Protein AF-A0A1I9YUJ2-F1 (afdb_monomer_lite)

InterPro domains:
  IPR005594 Trimeric autotransporter adhesin YadA-like, C-terminal membrane anchor domain [PF03895] (22-82)
  IPR045584 Pilin-like [SSF54523] (2-82)

Structure (mmCIF, N/CA/C/O backbone):
data_AF-A0A1I9YUJ2-F1
#
_entry.id   AF-A0A1I9YUJ2-F1
#
loop_
_atom_site.group_PDB
_atom_site.id
_atom_site.type_symbol
_atom_site.label_atom_id
_atom_site.label_alt_id
_atom_site.label_comp_id
_atom_site.label_asym_id
_atom_site.label_entity_id
_atom_site.label_seq_id
_atom_site.pdbx_PDB_ins_code
_atom_site.Cartn_x
_atom_site.Cartn_y
_atom_site.Cartn_z
_atom_site.occupancy
_atom_site.B_iso_or_equiv
_atom_site.auth_seq_id
_atom_site.auth_comp_id
_atom_site.auth_asym_id
_atom_site.auth_atom_id
_atom_site.pdbx_PDB_model_num
ATOM 1 N N . MET A 1 1 ? 6.351 6.796 -28.236 1.00 64.38 1 MET A N 1
ATOM 2 C CA . MET A 1 1 ? 5.372 5.725 -27.927 1.00 64.38 1 MET A CA 1
ATOM 3 C C . MET A 1 1 ? 5.872 4.704 -26.894 1.00 64.38 1 MET A C 1
ATOM 5 O O . MET A 1 1 ? 5.254 4.603 -25.844 1.00 64.38 1 MET A O 1
ATOM 9 N N . GLN A 1 2 ? 6.983 3.975 -27.111 1.00 77.75 2 GLN A N 1
ATOM 10 C CA . GLN A 1 2 ? 7.413 2.904 -26.179 1.00 77.75 2 GLN A CA 1
ATOM 11 C C . GLN A 1 2 ? 7.653 3.357 -24.727 1.00 77.75 2 GLN A C 1
ATOM 13 O O . GLN A 1 2 ? 7.280 2.634 -23.809 1.00 77.75 2 GLN A O 1
ATOM 18 N N . LYS A 1 3 ? 8.237 4.544 -24.512 1.00 79.94 3 LYS A N 1
ATOM 19 C CA . LYS A 1 3 ? 8.495 5.079 -23.163 1.00 79.94 3 LYS A CA 1
ATOM 20 C C . LYS A 1 3 ? 7.202 5.294 -22.368 1.00 79.94 3 LYS A C 1
ATOM 22 O O . LYS A 1 3 ? 7.100 4.811 -21.249 1.00 79.94 3 LYS A O 1
ATOM 27 N N . TYR A 1 4 ? 6.187 5.914 -22.973 1.00 84.88 4 TYR A N 1
ATOM 28 C CA . TYR A 1 4 ? 4.879 6.111 -22.334 1.00 84.88 4 TYR A CA 1
ATOM 29 C C . TYR A 1 4 ? 4.206 4.790 -21.970 1.00 84.88 4 TYR A C 1
ATOM 31 O O . TYR A 1 4 ? 3.702 4.647 -20.863 1.00 84.88 4 TYR A O 1
ATOM 39 N N . ARG A 1 5 ? 4.272 3.792 -22.860 1.00 87.38 5 ARG A N 1
ATOM 40 C CA . ARG A 1 5 ? 3.740 2.455 -22.571 1.00 87.38 5 ARG A CA 1
ATOM 41 C C . ARG A 1 5 ? 4.471 1.779 -21.408 1.00 87.38 5 ARG A C 1
ATOM 43 O O . ARG A 1 5 ? 3.822 1.158 -20.579 1.00 87.38 5 ARG A O 1
ATOM 50 N N . ARG A 1 6 ? 5.799 1.924 -21.314 1.00 87.50 6 ARG A N 1
ATOM 51 C CA . ARG A 1 6 ? 6.570 1.412 -20.168 1.00 87.50 6 ARG A CA 1
ATOM 52 C C . ARG A 1 6 ? 6.173 2.103 -18.865 1.00 87.50 6 ARG A C 1
ATOM 54 O O . ARG A 1 6 ? 5.904 1.407 -17.898 1.00 87.50 6 ARG A O 1
ATOM 61 N N . HIS A 1 7 ? 6.050 3.430 -18.850 1.00 87.81 7 HIS A N 1
ATOM 62 C CA . HIS A 1 7 ? 5.609 4.155 -17.652 1.00 87.81 7 HIS A CA 1
ATOM 63 C C . HIS A 1 7 ? 4.180 3.795 -17.234 1.00 87.81 7 HIS A C 1
ATOM 65 O O . HIS A 1 7 ? 3.933 3.595 -16.049 1.00 87.81 7 HIS A O 1
ATOM 71 N N . ALA A 1 8 ? 3.260 3.647 -18.192 1.00 89.69 8 ALA A N 1
ATOM 72 C CA . ALA A 1 8 ? 1.904 3.183 -17.913 1.00 89.69 8 ALA A CA 1
ATOM 73 C C . ALA A 1 8 ? 1.911 1.773 -17.299 1.00 89.69 8 ALA A C 1
ATOM 75 O O . ALA A 1 8 ? 1.314 1.555 -16.249 1.00 89.69 8 ALA A O 1
ATOM 76 N N . ASN A 1 9 ? 2.663 0.840 -17.896 1.00 91.81 9 ASN A N 1
ATOM 77 C CA . ASN A 1 9 ? 2.786 -0.522 -17.381 1.00 91.81 9 ASN A CA 1
ATOM 78 C C . ASN A 1 9 ? 3.445 -0.569 -15.992 1.00 91.81 9 ASN A C 1
ATOM 80 O O . ASN A 1 9 ? 3.011 -1.343 -15.143 1.00 91.81 9 ASN A O 1
ATOM 84 N N . ALA A 1 10 ? 4.459 0.266 -15.741 1.00 91.12 10 ALA A N 1
ATOM 85 C CA . ALA A 1 10 ? 5.098 0.392 -14.432 1.00 91.12 10 ALA A CA 1
ATOM 86 C C . ALA A 1 10 ? 4.117 0.928 -13.378 1.00 91.12 10 ALA A C 1
ATOM 88 O O . ALA A 1 10 ? 4.062 0.403 -12.269 1.00 91.12 10 ALA A O 1
ATOM 89 N N . GLY A 1 11 ? 3.272 1.899 -13.746 1.00 91.31 11 GLY A N 1
ATOM 90 C CA . GLY A 1 11 ? 2.177 2.374 -12.899 1.00 91.31 11 GLY A CA 1
ATOM 91 C C . GLY A 1 11 ? 1.182 1.264 -12.547 1.00 91.31 11 GLY A C 1
ATOM 92 O O . GLY A 1 11 ? 0.829 1.099 -11.380 1.00 91.31 11 GLY A O 1
ATOM 93 N N . SER A 1 12 ? 0.783 0.442 -13.522 1.00 94.12 12 SER A N 1
ATOM 94 C CA . SER A 1 12 ? -0.079 -0.723 -13.277 1.00 94.12 12 SER A CA 1
ATOM 95 C C . SER A 1 12 ? 0.590 -1.763 -12.375 1.00 94.12 12 SER A C 1
ATOM 97 O O . SER A 1 12 ? -0.051 -2.272 -11.459 1.00 94.12 12 SER A O 1
ATOM 99 N N . ALA A 1 13 ? 1.881 -2.047 -12.573 1.00 94.75 13 ALA A N 1
ATOM 100 C CA . ALA A 1 13 ? 2.635 -2.953 -11.708 1.00 94.75 13 ALA A CA 1
ATOM 101 C C . ALA A 1 13 ? 2.683 -2.446 -10.255 1.00 94.75 13 ALA A C 1
ATOM 103 O O . ALA A 1 13 ? 2.463 -3.223 -9.327 1.00 94.75 13 ALA A O 1
ATOM 104 N N . CYS A 1 14 ? 2.895 -1.140 -10.059 1.00 94.00 14 CYS A N 1
ATOM 105 C CA . CYS A 1 14 ? 2.833 -0.473 -8.757 1.00 94.00 14 CYS A CA 1
ATOM 106 C C . CYS A 1 14 ? 1.450 -0.607 -8.099 1.00 94.00 14 CYS A C 1
ATOM 108 O O . CYS A 1 14 ? 1.352 -0.930 -6.915 1.00 94.00 14 CYS A O 1
ATOM 110 N N . ALA A 1 15 ? 0.370 -0.413 -8.861 1.00 94.75 15 ALA A N 1
ATOM 111 C CA . ALA A 1 15 ? -0.992 -0.587 -8.355 1.00 94.75 15 ALA A CA 1
ATOM 112 C C . ALA A 1 15 ? -1.266 -2.038 -7.925 1.00 94.75 15 ALA A C 1
ATOM 114 O O . ALA A 1 15 ? -1.809 -2.267 -6.845 1.00 94.75 15 ALA A O 1
ATOM 115 N N . LEU A 1 16 ? -0.830 -3.019 -8.723 1.00 96.19 16 LEU A N 1
ATOM 116 C CA . LEU A 1 16 ? -0.932 -4.440 -8.377 1.00 96.19 16 LEU A CA 1
ATOM 117 C C . LEU A 1 16 ? -0.123 -4.785 -7.121 1.00 96.19 16 LEU A C 1
ATOM 119 O O . LEU A 1 16 ? -0.598 -5.555 -6.288 1.00 96.19 16 LEU A O 1
ATOM 123 N N . ALA A 1 17 ? 1.069 -4.205 -6.956 1.00 96.25 17 ALA A N 1
ATOM 124 C CA . ALA A 1 17 ? 1.868 -4.392 -5.749 1.00 96.25 17 ALA A CA 1
ATOM 125 C C . ALA A 1 17 ? 1.123 -3.869 -4.508 1.00 96.25 17 ALA A C 1
ATOM 127 O O . ALA A 1 17 ? 0.968 -4.599 -3.534 1.00 96.25 17 ALA A O 1
ATOM 128 N N . MET A 1 18 ? 0.586 -2.642 -4.552 1.00 96.00 18 MET A N 1
ATOM 129 C CA . MET A 1 18 ? -0.164 -2.069 -3.424 1.00 96.00 18 MET A CA 1
ATOM 130 C C . MET A 1 18 ? -1.461 -2.828 -3.106 1.00 96.00 18 MET A C 1
ATOM 132 O O . MET A 1 18 ? -1.819 -2.970 -1.934 1.00 96.00 18 MET A O 1
ATOM 136 N N . ALA A 1 19 ? -2.159 -3.327 -4.130 1.00 95.88 19 ALA A N 1
ATOM 137 C CA . ALA A 1 19 ? -3.394 -4.093 -3.964 1.00 95.88 19 ALA A CA 1
ATOM 138 C C . ALA A 1 19 ? -3.166 -5.411 -3.209 1.00 95.88 19 ALA A C 1
ATOM 140 O O . ALA A 1 19 ? -4.008 -5.808 -2.408 1.00 95.88 19 ALA A O 1
ATOM 141 N N . ASN A 1 20 ? -2.007 -6.043 -3.408 1.00 96.25 20 ASN A N 1
ATOM 142 C CA . ASN A 1 20 ? -1.647 -7.298 -2.750 1.00 96.25 20 ASN A CA 1
ATOM 143 C C . ASN A 1 20 ? -1.047 -7.122 -1.346 1.00 96.25 20 ASN A C 1
ATOM 145 O O . ASN A 1 20 ? -0.691 -8.118 -0.724 1.00 96.25 20 ASN A O 1
ATOM 149 N N . LEU A 1 21 ? -0.923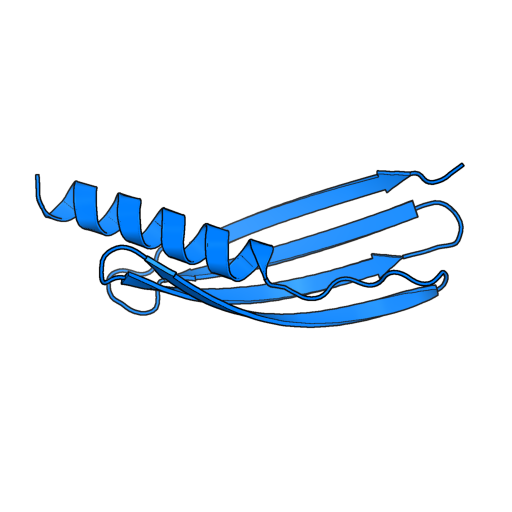 -5.894 -0.821 1.00 96.81 21 LEU A N 1
ATOM 150 C CA . LEU A 1 21 ? -0.453 -5.673 0.551 1.00 96.81 21 LEU A CA 1
ATOM 151 C C . LEU A 1 21 ? -1.466 -6.224 1.566 1.00 96.81 21 LEU A C 1
ATOM 153 O O . LEU A 1 21 ? -2.580 -5.676 1.621 1.00 96.81 21 LEU A O 1
ATOM 157 N N . PRO A 1 22 ? -1.082 -7.203 2.416 1.00 94.44 22 PRO A N 1
ATOM 158 C CA . PRO A 1 22 ? -1.916 -7.647 3.527 1.00 94.44 22 PRO A CA 1
ATOM 159 C C . PRO A 1 22 ? -2.350 -6.479 4.419 1.00 94.44 22 PRO A C 1
ATOM 161 O O . PRO A 1 22 ? -1.610 -5.510 4.609 1.00 94.44 22 PRO A O 1
ATOM 164 N N . GLN A 1 23 ? -3.566 -6.561 4.955 1.00 94.00 23 GLN A N 1
ATOM 165 C CA . GLN A 1 23 ? -4.184 -5.506 5.756 1.00 94.00 23 GLN A CA 1
ATOM 166 C C . GLN A 1 23 ? -4.656 -6.060 7.104 1.00 94.00 23 GLN A C 1
ATOM 168 O O . GLN A 1 23 ? -5.142 -7.184 7.171 1.00 94.00 23 GLN A O 1
ATOM 173 N N . ALA A 1 24 ? -4.545 -5.248 8.157 1.00 92.81 24 ALA A N 1
ATOM 174 C CA . ALA A 1 24 ? -5.120 -5.512 9.474 1.00 92.81 24 ALA A CA 1
ATOM 175 C C . ALA A 1 24 ? -6.650 -5.647 9.388 1.00 92.81 24 ALA A C 1
ATOM 177 O O . ALA A 1 24 ? -7.326 -4.723 8.923 1.00 92.81 24 ALA A O 1
ATOM 178 N N . VAL A 1 25 ? -7.206 -6.760 9.870 1.00 88.19 25 VAL A N 1
ATOM 179 C CA . VAL A 1 25 ? -8.652 -7.051 9.788 1.00 88.19 25 VAL A CA 1
ATOM 180 C C . VAL A 1 25 ? -9.320 -7.144 11.159 1.00 88.19 25 VAL A C 1
ATOM 182 O O . VAL A 1 25 ? -10.519 -6.871 11.266 1.00 88.19 25 VAL A O 1
ATOM 185 N N . LEU A 1 26 ? -8.570 -7.467 12.217 1.00 91.94 26 LEU A N 1
ATOM 186 C CA . LEU A 1 26 ? -9.110 -7.568 13.572 1.00 91.94 26 LEU A CA 1
ATOM 187 C C . LEU A 1 26 ? -9.003 -6.231 14.333 1.00 91.94 26 LEU A C 1
ATOM 189 O O . LEU A 1 26 ? -8.079 -5.443 14.109 1.00 91.94 26 LEU A O 1
ATOM 193 N N . PRO A 1 27 ? -9.941 -5.943 15.257 1.00 91.50 27 PRO A N 1
ATOM 194 C CA . PRO A 1 27 ? -9.841 -4.781 16.134 1.00 91.50 27 PRO A CA 1
ATOM 195 C C . PRO A 1 27 ? -8.550 -4.776 16.963 1.00 91.50 27 PRO A C 1
ATOM 197 O O . PRO A 1 27 ? -8.257 -5.730 17.675 1.00 91.50 27 PRO A O 1
ATOM 200 N N . GLY A 1 28 ? -7.823 -3.662 16.932 1.00 91.19 28 GLY A N 1
ATOM 201 C CA . GLY A 1 28 ? -6.568 -3.467 17.661 1.00 91.19 28 GLY A CA 1
ATOM 202 C C . GLY A 1 28 ? -5.317 -3.900 16.891 1.00 91.19 28 GLY A C 1
ATOM 203 O O . GLY A 1 28 ? -4.210 -3.623 17.355 1.00 91.19 28 GLY A O 1
ATOM 204 N N . GLU A 1 29 ? -5.460 -4.530 15.721 1.00 95.06 29 GLU A N 1
ATOM 205 C CA . GLU A 1 29 ? -4.321 -4.979 14.923 1.00 95.06 29 GLU A CA 1
ATOM 206 C C . GLU A 1 29 ? -3.572 -3.835 14.248 1.00 95.06 29 GLU A C 1
ATOM 208 O O . GLU A 1 29 ? -4.141 -2.838 13.789 1.00 95.06 29 GLU A O 1
ATOM 213 N N . LYS A 1 30 ? -2.262 -4.047 14.130 1.00 95.69 30 LYS A N 1
ATOM 214 C CA . LYS A 1 30 ? -1.346 -3.229 13.347 1.00 95.69 30 LYS A CA 1
ATOM 215 C C . LYS A 1 30 ? -0.529 -4.163 12.473 1.00 95.69 30 LYS A C 1
ATOM 217 O O . LYS A 1 30 ? 0.046 -5.121 12.979 1.00 95.69 30 LYS A O 1
ATOM 222 N N . VAL A 1 31 ? -0.470 -3.885 11.179 1.00 97.31 31 VAL A N 1
ATOM 223 C CA . VAL A 1 31 ? 0.244 -4.725 10.213 1.00 97.31 31 VAL A CA 1
ATOM 224 C C . VAL A 1 31 ? 1.199 -3.862 9.409 1.00 97.31 31 VAL A C 1
ATOM 226 O O . VAL A 1 31 ? 0.802 -2.828 8.866 1.00 97.31 31 VAL A O 1
ATOM 229 N N . VAL A 1 32 ? 2.445 -4.323 9.314 1.00 97.44 32 VAL A N 1
ATOM 230 C CA . VAL A 1 32 ? 3.416 -3.869 8.318 1.00 97.44 32 VAL A CA 1
ATOM 231 C C . VAL A 1 32 ? 3.451 -4.907 7.208 1.00 97.44 32 VAL A C 1
ATOM 233 O O . VAL A 1 32 ? 3.579 -6.099 7.473 1.00 97.44 32 VAL A O 1
ATOM 236 N N . ALA A 1 33 ? 3.311 -4.45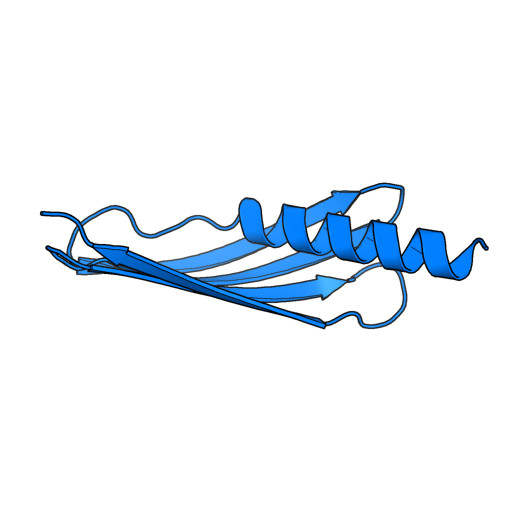4 5.972 1.00 97.06 33 ALA A N 1
ATOM 237 C CA . ALA A 1 33 ? 3.176 -5.301 4.802 1.00 97.06 33 ALA A CA 1
ATOM 238 C C . ALA A 1 33 ? 4.226 -4.951 3.745 1.00 97.06 33 ALA A C 1
ATOM 240 O O . ALA A 1 33 ? 4.590 -3.786 3.576 1.00 97.06 33 ALA A O 1
ATOM 241 N N . LEU A 1 34 ? 4.655 -5.967 3.000 1.00 97.00 34 LEU A N 1
ATOM 242 C CA . LEU A 1 34 ? 5.480 -5.871 1.799 1.00 97.00 34 LEU A CA 1
ATOM 243 C C . LEU A 1 34 ? 4.799 -6.697 0.704 1.00 97.00 34 LEU A C 1
ATOM 245 O O . LEU A 1 34 ? 4.313 -7.793 0.973 1.00 97.00 34 LEU A O 1
ATOM 249 N N . ALA A 1 35 ? 4.773 -6.186 -0.520 1.00 96.81 35 ALA A N 1
ATOM 250 C CA . ALA A 1 35 ? 4.228 -6.883 -1.677 1.00 96.81 35 ALA A CA 1
ATOM 251 C C . ALA A 1 35 ? 4.985 -6.507 -2.956 1.00 96.81 35 ALA A C 1
ATOM 253 O O . ALA A 1 35 ? 5.704 -5.508 -3.008 1.00 96.81 35 ALA A O 1
ATOM 254 N N . ALA A 1 36 ? 4.807 -7.304 -4.006 1.00 95.19 36 ALA A N 1
ATOM 255 C CA . ALA A 1 36 ? 5.362 -7.051 -5.329 1.00 95.19 36 ALA A CA 1
ATOM 256 C C . ALA A 1 36 ? 4.283 -7.220 -6.402 1.00 95.19 36 ALA A C 1
ATOM 258 O O . ALA A 1 36 ? 3.284 -7.907 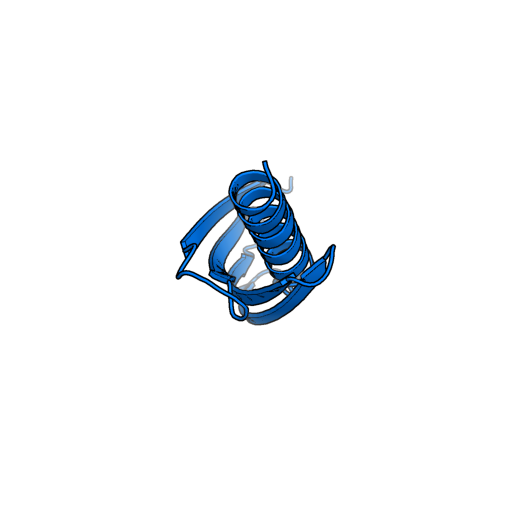-6.198 1.00 95.19 36 ALA A O 1
ATOM 259 N N . GLY A 1 37 ? 4.487 -6.581 -7.548 1.00 94.00 37 GLY A N 1
ATOM 260 C CA . GLY A 1 37 ? 3.581 -6.631 -8.687 1.00 94.00 37 GLY A CA 1
ATOM 261 C C . GLY A 1 37 ? 4.359 -6.631 -9.992 1.00 94.00 37 GLY A C 1
ATOM 262 O O . GLY A 1 37 ? 5.447 -6.067 -10.078 1.00 94.00 37 GLY A O 1
ATOM 263 N N . ASN A 1 38 ? 3.808 -7.272 -11.017 1.00 93.56 38 ASN A N 1
ATOM 264 C CA . ASN A 1 38 ? 4.392 -7.291 -12.352 1.00 93.56 38 ASN A CA 1
ATOM 265 C C . ASN A 1 38 ? 3.290 -7.111 -13.393 1.00 93.56 38 ASN A C 1
ATOM 267 O O . ASN A 1 38 ? 2.245 -7.754 -13.311 1.00 93.56 38 ASN A O 1
ATOM 271 N N . TYR A 1 39 ? 3.528 -6.246 -14.376 1.00 93.38 39 TYR A N 1
ATOM 272 C CA . TYR A 1 39 ? 2.589 -5.996 -15.461 1.00 93.38 39 TYR A CA 1
ATOM 273 C C . TYR A 1 39 ? 3.307 -5.546 -16.731 1.00 93.38 39 TYR A C 1
ATOM 275 O O . TYR A 1 39 ? 4.137 -4.639 -16.706 1.00 93.38 39 TYR A O 1
ATOM 283 N N . GLY A 1 40 ? 2.979 -6.167 -17.869 1.00 90.56 40 GLY A N 1
ATOM 284 C CA . GLY A 1 40 ? 3.469 -5.735 -19.183 1.00 90.56 40 GLY A CA 1
ATOM 285 C C . GLY A 1 40 ? 4.997 -5.598 -19.280 1.00 90.56 40 GLY A C 1
ATOM 286 O O . GLY A 1 40 ? 5.480 -4.669 -19.933 1.00 90.56 40 GLY A O 1
ATOM 287 N N . GLY A 1 41 ? 5.737 -6.481 -18.597 1.00 89.19 41 GLY A N 1
ATOM 288 C CA . GLY A 1 41 ? 7.204 -6.498 -18.538 1.00 89.19 41 GLY A CA 1
ATOM 289 C C . GLY A 1 41 ? 7.829 -5.497 -17.559 1.00 89.19 41 GLY A C 1
ATOM 290 O O . GLY A 1 41 ? 9.026 -5.233 -17.655 1.00 89.19 41 GLY A O 1
ATOM 291 N N . GLN A 1 42 ? 7.044 -4.888 -16.667 1.00 92.06 42 GLN A N 1
ATOM 292 C CA . GLN A 1 42 ? 7.512 -3.976 -15.623 1.00 92.06 42 GLN A CA 1
ATOM 293 C C . GLN A 1 42 ? 7.181 -4.547 -14.245 1.00 92.06 42 GLN A C 1
ATOM 295 O O . GLN A 1 42 ? 6.029 -4.890 -13.988 1.00 92.06 42 GLN A O 1
ATOM 300 N N . SER A 1 43 ? 8.172 -4.589 -13.359 1.00 92.81 43 SER A N 1
ATOM 301 C CA . SER A 1 43 ? 8.009 -5.031 -11.973 1.00 92.81 43 SER A CA 1
ATOM 302 C C . SER A 1 43 ? 8.003 -3.848 -11.009 1.00 92.81 43 SER A C 1
ATOM 304 O O . SER A 1 43 ? 8.669 -2.838 -11.252 1.00 92.81 43 SER A O 1
ATOM 306 N N . ALA A 1 44 ? 7.298 -3.993 -9.893 1.00 94.19 44 ALA A N 1
ATOM 307 C CA . ALA A 1 44 ? 7.191 -3.014 -8.822 1.00 94.19 44 ALA A CA 1
ATOM 308 C C . ALA A 1 44 ? 7.148 -3.691 -7.446 1.00 94.19 44 ALA A C 1
ATOM 310 O O . ALA A 1 44 ? 6.784 -4.862 -7.323 1.00 94.19 44 ALA A O 1
ATOM 311 N N . MET A 1 45 ? 7.499 -2.932 -6.414 1.00 95.00 45 MET A N 1
ATOM 312 C CA . MET A 1 45 ? 7.436 -3.337 -5.011 1.00 95.00 45 MET A CA 1
ATOM 313 C C . MET A 1 45 ? 6.685 -2.282 -4.211 1.00 95.00 45 MET A C 1
ATOM 315 O O . MET A 1 45 ? 6.843 -1.089 -4.463 1.00 95.00 45 MET A O 1
ATOM 319 N N . ALA A 1 46 ? 5.911 -2.720 -3.225 1.00 96.62 46 ALA A N 1
ATOM 320 C CA . ALA A 1 46 ? 5.166 -1.860 -2.326 1.00 96.62 46 ALA A CA 1
ATOM 321 C C . ALA A 1 46 ? 5.386 -2.257 -0.868 1.00 96.62 46 ALA A C 1
ATOM 323 O O . ALA A 1 46 ? 5.540 -3.432 -0.539 1.00 96.62 46 ALA A O 1
ATOM 324 N N . VAL A 1 47 ? 5.349 -1.258 0.004 1.00 96.88 47 VAL A N 1
ATOM 325 C CA . VAL A 1 47 ? 5.292 -1.403 1.457 1.00 96.88 47 VAL A CA 1
ATOM 326 C C . VAL A 1 47 ? 4.060 -0.684 1.977 1.00 96.88 47 VAL A C 1
ATOM 328 O O . VAL A 1 47 ? 3.627 0.320 1.409 1.00 96.88 47 VAL A O 1
ATOM 331 N N . GLY A 1 48 ? 3.484 -1.178 3.064 1.00 97.12 48 GLY A N 1
ATOM 332 C CA . GLY A 1 48 ? 2.321 -0.548 3.664 1.00 97.12 48 GLY A CA 1
ATOM 333 C C . GLY A 1 48 ? 2.212 -0.762 5.155 1.00 97.12 48 GLY A C 1
ATOM 334 O O . GLY A 1 48 ? 2.778 -1.691 5.725 1.00 97.12 48 GLY A O 1
ATOM 335 N N . LEU A 1 49 ? 1.448 0.127 5.767 1.00 97.44 49 LEU A N 1
ATOM 336 C CA . LEU A 1 49 ? 1.057 0.081 7.159 1.00 97.44 49 LEU A CA 1
ATOM 337 C C . LEU A 1 49 ? -0.464 0.085 7.205 1.00 97.44 49 LEU A C 1
ATOM 339 O O . LEU A 1 49 ? -1.116 0.835 6.479 1.00 97.44 49 LEU A O 1
ATOM 343 N N . SER A 1 50 ? -1.042 -0.739 8.065 1.00 96.56 50 SER A N 1
ATOM 344 C CA . SER A 1 50 ? -2.473 -0.689 8.340 1.00 96.56 50 SER A CA 1
ATOM 345 C C . SER A 1 50 ? -2.750 -0.856 9.818 1.00 96.56 50 SER A C 1
ATOM 347 O O . SER A 1 50 ? -2.033 -1.567 10.522 1.00 96.56 50 SER A O 1
ATOM 349 N N . VAL A 1 51 ? -3.778 -0.159 10.282 1.00 96.12 51 VAL A N 1
ATOM 350 C CA . V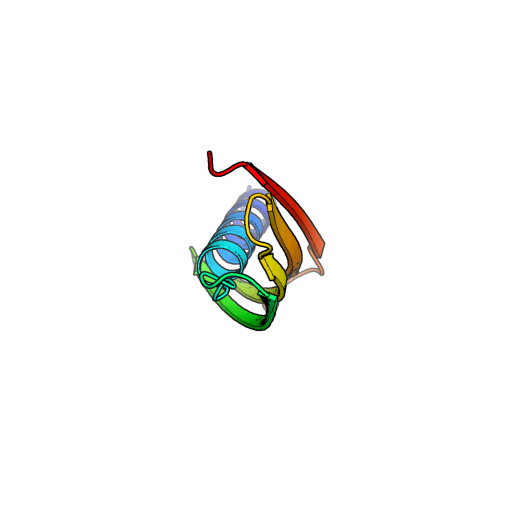AL A 1 51 ? -4.236 -0.183 11.663 1.00 96.12 51 VAL A CA 1
ATOM 351 C C . VAL A 1 51 ? -5.746 -0.300 11.649 1.00 96.12 51 VAL A C 1
ATOM 353 O O . VAL A 1 51 ? -6.428 0.494 11.001 1.00 96.12 51 VAL A O 1
ATOM 356 N N . THR A 1 52 ? -6.261 -1.262 12.401 1.00 96.06 52 THR A N 1
ATOM 357 C CA . THR A 1 52 ? -7.696 -1.449 12.584 1.00 96.06 52 THR A CA 1
ATOM 358 C C . THR A 1 52 ? -8.029 -1.298 14.059 1.00 96.06 52 THR A C 1
ATOM 360 O O . THR A 1 52 ? -7.361 -1.829 14.936 1.00 96.06 52 THR A O 1
ATOM 363 N N . THR A 1 53 ? -9.066 -0.529 14.351 1.00 93.06 53 THR A N 1
ATOM 364 C CA . THR A 1 53 ? -9.659 -0.345 15.678 1.00 93.06 53 THR A CA 1
ATOM 365 C C . THR A 1 53 ? -11.027 -1.035 15.705 1.00 93.06 53 THR A C 1
ATOM 367 O O . THR A 1 53 ? -11.401 -1.733 14.764 1.00 93.06 53 THR A O 1
ATOM 370 N N . GLN A 1 54 ? -11.806 -0.850 16.773 1.00 93.62 54 GLN A N 1
ATOM 371 C CA . GLN A 1 54 ? -13.172 -1.387 16.841 1.00 93.62 54 GLN A CA 1
ATOM 372 C C . GLN A 1 54 ? -14.043 -0.890 15.676 1.00 93.62 54 GLN A C 1
ATOM 374 O O . GLN A 1 54 ? -14.724 -1.690 15.031 1.00 93.62 54 GLN A O 1
ATOM 379 N N . LYS A 1 55 ? -13.947 0.409 15.367 1.00 94.25 55 LYS A N 1
ATOM 380 C CA . LYS A 1 55 ? -14.810 1.086 14.391 1.00 94.25 55 LYS A CA 1
ATOM 381 C C . LYS A 1 55 ? -14.079 1.626 13.169 1.00 94.25 55 LYS A C 1
ATOM 383 O O . LYS A 1 55 ? -14.699 1.814 12.141 1.00 94.25 55 LYS A O 1
ATOM 388 N N . TRP A 1 56 ? -12.782 1.886 13.250 1.00 94.69 56 TRP A N 1
ATOM 389 C CA . TRP A 1 56 ? -12.020 2.514 12.166 1.00 94.69 56 TRP A CA 1
ATOM 390 C C . TRP A 1 56 ? -10.953 1.582 11.618 1.00 94.69 56 TRP A C 1
ATOM 392 O O . TRP A 1 56 ? -10.232 0.970 12.399 1.00 94.69 56 TRP A O 1
ATOM 402 N N . MET A 1 57 ? -10.806 1.540 10.300 1.00 95.94 57 MET A N 1
ATOM 403 C CA . MET A 1 57 ? -9.725 0.857 9.590 1.00 95.94 57 MET A CA 1
ATOM 404 C C . MET A 1 57 ? -8.959 1.894 8.780 1.00 95.94 57 MET A C 1
ATOM 406 O O . MET A 1 57 ? -9.573 2.651 8.038 1.00 95.94 57 MET A O 1
ATOM 410 N N . VAL A 1 58 ? -7.637 1.943 8.901 1.00 96.19 58 VAL A N 1
ATOM 411 C CA . VAL A 1 58 ? -6.780 2.877 8.160 1.00 96.19 58 VAL A CA 1
ATOM 412 C C . VAL A 1 58 ? -5.648 2.096 7.506 1.00 96.19 58 VAL A C 1
ATOM 414 O O . VAL A 1 58 ? -5.052 1.218 8.129 1.00 96.19 58 VAL A O 1
ATOM 417 N N . LYS A 1 59 ? -5.331 2.418 6.252 1.00 97.00 59 LYS A N 1
ATOM 418 C CA . LYS A 1 59 ? -4.205 1.849 5.504 1.00 97.00 59 LYS A CA 1
ATOM 419 C C . LYS A 1 59 ? -3.447 2.965 4.803 1.00 97.00 59 LYS A C 1
ATOM 421 O O . LYS A 1 59 ? -4.059 3.863 4.238 1.00 97.00 59 LYS A O 1
ATOM 426 N N . GLY A 1 60 ? -2.126 2.878 4.808 1.00 97.31 60 GLY A N 1
ATOM 427 C CA . GLY A 1 60 ? -1.231 3.683 3.988 1.00 97.31 60 GLY A CA 1
ATOM 428 C C . GLY A 1 60 ? -0.231 2.781 3.279 1.00 97.31 60 GLY A C 1
ATOM 429 O O . GLY A 1 60 ? 0.187 1.763 3.828 1.00 97.31 60 GLY A O 1
ATOM 430 N N . SER A 1 61 ? 0.152 3.130 2.058 1.00 97.19 61 SER A N 1
ATOM 431 C CA . SER A 1 61 ? 1.128 2.374 1.279 1.00 97.19 61 SER A CA 1
ATOM 432 C C . SER A 1 61 ? 1.979 3.272 0.399 1.00 97.19 61 SER A C 1
ATOM 434 O O . SER A 1 61 ? 1.522 4.309 -0.075 1.00 97.19 61 SER A O 1
ATOM 436 N N . VAL A 1 62 ? 3.206 2.830 0.149 1.00 96.19 62 VAL A N 1
ATOM 437 C CA . VAL A 1 62 ? 4.156 3.426 -0.789 1.00 96.19 62 VAL A CA 1
ATOM 438 C C . VAL A 1 62 ? 4.633 2.326 -1.728 1.00 96.19 62 VAL A C 1
ATOM 440 O O . VAL A 1 62 ? 4.809 1.184 -1.316 1.00 96.19 62 VAL A O 1
ATOM 443 N N . THR A 1 63 ? 4.836 2.654 -2.995 1.00 95.38 63 THR A N 1
ATOM 444 C CA . THR A 1 63 ? 5.284 1.725 -4.030 1.00 95.38 63 THR A CA 1
ATOM 445 C C . THR A 1 63 ? 6.362 2.355 -4.887 1.00 95.38 63 THR A C 1
ATOM 447 O O . THR A 1 63 ? 6.408 3.574 -5.045 1.00 95.38 63 THR A O 1
ATOM 450 N N . THR A 1 64 ? 7.220 1.518 -5.454 1.00 92.38 64 THR A N 1
ATOM 451 C CA . THR A 1 64 ? 8.260 1.927 -6.389 1.00 92.38 64 THR A CA 1
ATOM 452 C C . THR A 1 64 ? 8.415 0.912 -7.517 1.00 92.38 64 THR A C 1
ATOM 454 O O . THR A 1 64 ? 8.346 -0.302 -7.299 1.00 92.38 64 THR A O 1
ATOM 457 N N . GLY A 1 65 ? 8.612 1.405 -8.739 1.00 88.69 65 GLY A N 1
ATOM 458 C CA . GLY A 1 65 ? 8.957 0.575 -9.891 1.00 88.69 65 GLY A CA 1
ATOM 459 C C . GLY A 1 65 ? 10.391 0.043 -9.790 1.00 88.69 65 GLY A C 1
ATOM 460 O O . GLY A 1 65 ? 11.335 0.813 -9.630 1.00 88.69 65 GLY A O 1
ATOM 461 N N . VAL A 1 66 ? 10.565 -1.272 -9.928 1.00 80.38 66 VAL A N 1
ATOM 462 C CA . VAL A 1 66 ? 11.869 -1.961 -9.880 1.00 80.38 66 VAL A CA 1
ATOM 463 C C . VAL A 1 66 ? 12.536 -1.968 -11.257 1.00 80.38 66 VAL A C 1
ATOM 465 O O . VAL A 1 66 ? 13.745 -1.789 -11.381 1.00 80.38 66 VAL A O 1
ATOM 468 N N . SER A 1 67 ? 11.752 -2.156 -12.320 1.00 64.38 67 SER A N 1
ATOM 469 C CA . SER A 1 67 ? 12.263 -2.296 -13.686 1.00 64.38 67 SER A CA 1
ATOM 470 C C . SER A 1 67 ? 12.086 -1.003 -14.481 1.00 64.38 67 SER A C 1
ATOM 472 O O . SER A 1 67 ? 11.184 -0.898 -15.300 1.00 64.38 67 SER A O 1
ATOM 474 N N . GLY A 1 68 ? 12.975 -0.031 -14.274 1.00 55.03 68 GLY A N 1
ATOM 475 C CA . GLY A 1 68 ? 13.056 1.177 -15.100 1.00 55.03 68 GLY A CA 1
ATOM 476 C C . GLY A 1 68 ? 12.425 2.417 -14.465 1.00 55.03 68 GLY A C 1
ATOM 477 O O . GLY A 1 68 ? 11.217 2.504 -14.291 1.00 55.03 68 GLY A O 1
ATOM 478 N N . HIS A 1 69 ? 13.285 3.399 -14.182 1.00 56.81 69 HIS A N 1
ATOM 479 C CA . HIS A 1 69 ? 12.964 4.772 -13.774 1.00 56.81 69 HIS A CA 1
ATOM 480 C C . HIS A 1 69 ? 11.890 4.897 -12.683 1.00 56.81 69 HIS A C 1
ATOM 482 O O . HIS A 1 69 ? 10.769 5.311 -12.967 1.00 56.81 69 HIS A O 1
ATOM 488 N N . GLY A 1 70 ? 12.276 4.582 -11.439 1.00 59.44 70 GLY A N 1
ATOM 489 C CA . GLY A 1 70 ? 12.045 5.415 -10.244 1.00 59.44 70 GLY A CA 1
ATOM 490 C C . GLY A 1 70 ? 10.646 5.984 -10.002 1.00 59.44 70 GLY A C 1
ATOM 491 O O . GLY A 1 70 ? 10.523 7.035 -9.379 1.00 59.44 70 GLY A O 1
ATOM 492 N N . SER A 1 71 ? 9.598 5.342 -10.510 1.00 74.94 71 SER A N 1
ATOM 493 C CA . SER A 1 71 ? 8.226 5.795 -10.320 1.00 74.94 71 SER A CA 1
ATOM 494 C C . SER A 1 71 ? 7.804 5.435 -8.908 1.00 74.94 71 SER A C 1
ATOM 496 O O . SER A 1 71 ? 7.512 4.279 -8.610 1.00 74.94 71 SER A O 1
ATOM 498 N N . VAL A 1 72 ? 7.822 6.437 -8.036 1.00 87.31 72 VAL A N 1
ATOM 499 C CA . VAL A 1 72 ? 7.310 6.335 -6.676 1.00 87.31 72 VAL A CA 1
ATOM 500 C C . VAL A 1 72 ? 5.842 6.733 -6.655 1.00 87.31 72 VAL A C 1
ATOM 502 O O . VAL A 1 72 ? 5.430 7.695 -7.302 1.00 87.31 72 VAL A O 1
ATOM 505 N N . GLY A 1 73 ? 5.045 5.973 -5.921 1.00 90.12 73 GLY A N 1
ATOM 506 C CA . GLY A 1 73 ? 3.636 6.252 -5.689 1.00 90.12 73 GLY A CA 1
ATOM 507 C C . GLY A 1 73 ? 3.301 6.036 -4.225 1.00 90.12 73 GLY A C 1
ATOM 508 O O . GLY A 1 73 ? 3.960 5.255 -3.543 1.00 90.12 73 GLY A O 1
ATOM 509 N N . ALA A 1 74 ? 2.272 6.715 -3.740 1.00 95.12 74 ALA A N 1
ATOM 510 C CA . ALA A 1 74 ? 1.744 6.506 -2.403 1.00 95.12 74 ALA A CA 1
ATOM 511 C C . ALA A 1 74 ? 0.218 6.567 -2.434 1.00 95.12 74 ALA A C 1
ATOM 513 O O . ALA A 1 74 ? -0.373 7.177 -3.326 1.00 95.12 74 ALA A O 1
ATOM 514 N N . GLY A 1 75 ? -0.414 5.931 -1.458 1.00 94.94 75 GLY A N 1
ATOM 515 C CA . GLY A 1 75 ? -1.860 5.925 -1.298 1.00 94.94 75 GLY A CA 1
ATOM 516 C C . GLY A 1 75 ? -2.246 5.697 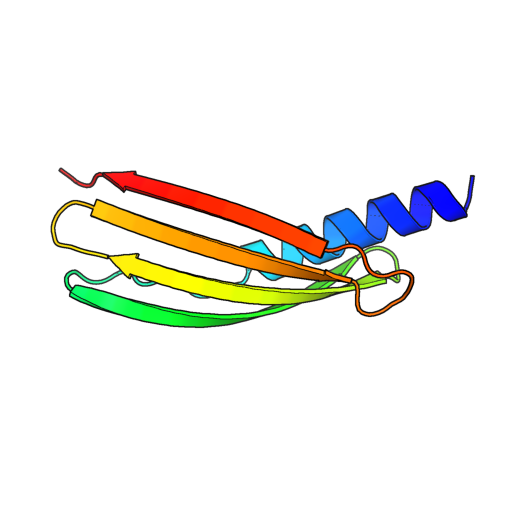0.153 1.00 94.94 75 GLY A C 1
ATOM 517 O O . GLY A 1 75 ? -1.471 5.152 0.939 1.00 94.94 75 GLY A O 1
ATOM 518 N N . ALA A 1 76 ? -3.452 6.118 0.510 1.00 96.75 76 ALA A N 1
ATOM 519 C CA . ALA A 1 76 ? -4.030 5.861 1.816 1.00 96.75 76 ALA A CA 1
ATOM 520 C C . ALA A 1 76 ? -5.544 5.683 1.699 1.00 96.75 76 ALA A C 1
ATOM 522 O O . ALA A 1 76 ? -6.163 6.148 0.742 1.00 96.75 76 ALA A O 1
ATOM 523 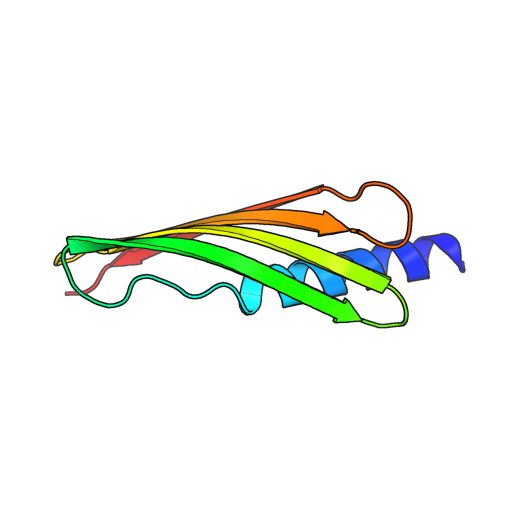N N . GLY A 1 77 ? -6.132 5.009 2.679 1.00 95.56 77 GLY A N 1
ATOM 524 C CA . GLY A 1 77 ? -7.565 4.779 2.767 1.00 95.56 77 GLY A CA 1
ATOM 525 C C . GLY A 1 77 ? -8.018 4.661 4.215 1.00 95.56 77 GLY A C 1
ATOM 526 O O . GLY A 1 77 ? -7.256 4.238 5.087 1.00 95.56 77 GLY A O 1
ATOM 527 N N . VAL A 1 78 ? -9.273 5.030 4.454 1.00 96.12 78 VAL A N 1
ATOM 528 C CA . VAL A 1 78 ? -9.948 4.901 5.744 1.00 96.12 78 VAL A CA 1
ATOM 529 C C . VAL A 1 78 ? -11.323 4.274 5.535 1.00 96.12 78 VAL A C 1
ATOM 531 O O . VAL A 1 78 ? -11.994 4.557 4.546 1.00 96.12 78 VAL A O 1
ATOM 534 N N . GLY A 1 79 ? -11.735 3.417 6.461 1.00 94.94 79 GLY A N 1
ATOM 535 C CA . GLY A 1 79 ? -13.056 2.806 6.511 1.00 94.94 79 GLY A CA 1
ATOM 536 C C . GLY A 1 79 ? -13.636 2.890 7.917 1.00 94.94 79 GLY A C 1
ATOM 537 O O . GLY A 1 79 ? -12.895 2.869 8.902 1.00 94.94 79 GLY A O 1
ATOM 538 N N . TYR A 1 80 ? -14.961 2.975 8.002 1.00 94.06 80 TYR A N 1
ATOM 539 C CA . TYR A 1 80 ? -15.710 2.946 9.254 1.00 94.06 80 TYR A CA 1
ATOM 540 C C . TYR A 1 80 ? -16.632 1.724 9.273 1.00 94.06 80 TYR A C 1
ATOM 542 O O . TYR A 1 80 ? -17.378 1.493 8.323 1.00 94.06 80 TYR A O 1
ATOM 550 N N . ARG A 1 81 ? -16.573 0.948 10.352 1.00 89.62 81 ARG A N 1
ATOM 551 C CA . ARG A 1 81 ? -17.432 -0.194 10.656 1.00 89.62 81 ARG A CA 1
ATOM 552 C C . ARG A 1 81 ? -18.360 0.206 11.801 1.00 89.62 81 ARG A C 1
ATOM 554 O O . ARG A 1 81 ? -17.875 0.607 12.864 1.00 89.62 81 ARG A O 1
ATOM 561 N N . TRP A 1 82 ? -19.665 0.106 11.565 1.00 89.44 82 TRP A N 1
ATOM 562 C CA . TRP A 1 82 ? -20.713 0.322 12.563 1.00 89.44 82 TRP A CA 1
ATOM 563 C C . TRP A 1 82 ? -21.284 -1.003 13.053 1.00 89.44 82 TRP A C 1
ATOM 565 O O . TRP A 1 82 ? -21.282 -1.970 12.259 1.00 89.44 82 TRP A O 1
#

pLDDT: mean 91.01, std 9.11, range [55.03, 97.44]

Organism: NCBI:txid754502

Secondary structure (DSSP, 8-state):
-HHHHHHHHHHHHHHHHHHTS----STT-EEEEEEEEEETTEEEEEEEEEEE-SSEEEEEEEEEESSSS--EEEEEEEEE--

Sequence (82 aa):
MQKYRRHANAGSACALAMANLPQAVLPGEKVVALAAGNYGGQSAMAVGLSVTTQKWMVKGSVTTGVSGHGSVGAGAGVGYRW

Radius of gyration: 14.45 Å; chains: 1; bounding box: 34×14×46 Å

Foldseek 3Di:
DVVVVQVVFLVVFQVQFVVPWDEDDDAADKDWTKGKGGGPHWIKIKIKIWHHHPFKIKIKMWMFTPPDDTDIDIDMDMGTDD